Protein AF-A0A9P6AFJ8-F1 (afdb_monomer)

InterPro domains:
  IPR048746 CCL2-like, lectin domain [PF21595] (9-75)

Radius of gyration: 14.58 Å; Cα contacts (8 Å, |Δi|>4): 333; chains: 1; bounding box: 41×32×36 Å

Foldseek 3Di:
DDDDPQFKWFKWQQDAAPVRFIWTWFAPDPPDFIATAGDDLPDQRRIKGFPDPPVQTWIDRPVVPPVVLPDQDWGWGWDQDPPRFKIWTFTDSDRPPPVDSHRDQQWTWFNDNNHHGGTTDTGGHDNDDDDSRRMIGIGHRDPDDD

Secondary structure (DSSP, 8-state):
--PPPTTEEEEEESSPPTTS--EEEE---TTS--EEEE--TT-GGG-EEEEE-SSSEEEEEGGGTTGGGGS----EEEEE-SSTTEEEEE--SSPPPTT--S--TTEEEE-TT--TTPBPEEEE--SSPPPGGGEEEEEE------

Organism: NCBI:txid1448309

pLDDT: mean 74.44, std 15.64, range [31.09, 95.44]

Solvent-accessible surface area (backbone atoms only — not comparable to full-atom values): 8337 Å² total; per-residue (Å²): 135,86,73,75,66,97,45,42,22,31,48,26,45,64,47,55,24,96,84,72,40,56,28,22,46,31,58,72,54,87,100,46,72,37,25,27,31,70,65,51,91,86,43,62,47,33,31,28,30,62,80,37,85,54,84,41,22,33,45,46,54,57,82,52,66,78,70,49,84,77,54,61,60,50,54,26,27,48,45,81,46,97,50,96,58,41,30,41,42,21,46,30,83,49,75,71,58,94,86,54,76,58,72,56,74,41,31,30,38,26,35,68,83,38,40,76,72,29,56,48,41,72,43,82,46,73,82,69,83,78,57,62,44,38,30,30,30,72,44,77,57,77,79,75,89,127

Nearest PDB structures (foldseek):
  4uso-assembly2_C  TM=6.962E-01  e=8.879E-06  Coprinopsis cinerea
  2esu-assembly1_A  TM=3.212E-01  e=1.014E-01  Psophocarpus tetragonolobus
  2bea-assembly2_B  TM=3.219E-01  e=5.080E-01  Psophocarpus tetragonolobus
  3qyd-assembly3_B  TM=3.133E-01  e=1.077E+00  Psophocarpus tetragonolobus
  4ha2-assembly2_B  TM=3.454E-01  e=1.655E+00  Psophocarpus tetragonolobus

Structure (mmCIF, N/CA/C/O backbone):
data_AF-A0A9P6AFJ8-F1
#
_entry.id   AF-A0A9P6AFJ8-F1
#
loop_
_atom_site.group_PDB
_atom_site.id
_atom_site.type_symbol
_atom_site.label_atom_id
_atom_site.label_alt_id
_atom_site.label_comp_id
_atom_site.label_asym_id
_atom_site.label_entity_id
_atom_site.label_seq_id
_atom_site.pdbx_PDB_ins_code
_atom_site.Cartn_x
_atom_site.Cartn_y
_atom_site.Cartn_z
_atom_site.occupancy
_atom_site.B_iso_or_equiv
_atom_site.auth_seq_id
_atom_site.auth_comp_id
_atom_site.auth_asym_id
_atom_site.auth_atom_id
_atom_site.pdbx_PDB_model_num
ATOM 1 N N . MET A 1 1 ? -11.884 18.458 20.967 1.00 32.38 1 MET A N 1
ATOM 2 C CA . MET A 1 1 ? -11.413 18.516 19.571 1.00 32.38 1 MET A CA 1
ATOM 3 C C . MET A 1 1 ? -10.326 17.469 19.430 1.00 32.38 1 MET A C 1
ATOM 5 O O . MET A 1 1 ? -9.232 17.681 19.942 1.00 32.38 1 MET A O 1
ATOM 9 N N . ALA A 1 2 ? -10.654 16.300 18.882 1.00 31.09 2 ALA A N 1
ATOM 10 C CA . ALA A 1 2 ? -9.658 15.273 18.603 1.00 31.09 2 ALA A CA 1
ATOM 11 C C . ALA A 1 2 ? -9.053 15.595 17.234 1.00 31.09 2 ALA A C 1
ATOM 13 O O . ALA A 1 2 ? -9.705 15.441 16.209 1.00 31.09 2 ALA A O 1
ATOM 14 N N . SER A 1 3 ? -7.834 16.133 17.232 1.00 35.50 3 SER A N 1
ATOM 15 C CA . SER A 1 3 ? -7.043 16.280 16.011 1.00 35.50 3 SER A CA 1
ATOM 16 C C . SER A 1 3 ? -6.887 14.901 15.383 1.00 35.50 3 SER A C 1
ATOM 18 O O . SER A 1 3 ? -6.385 13.995 16.049 1.00 35.5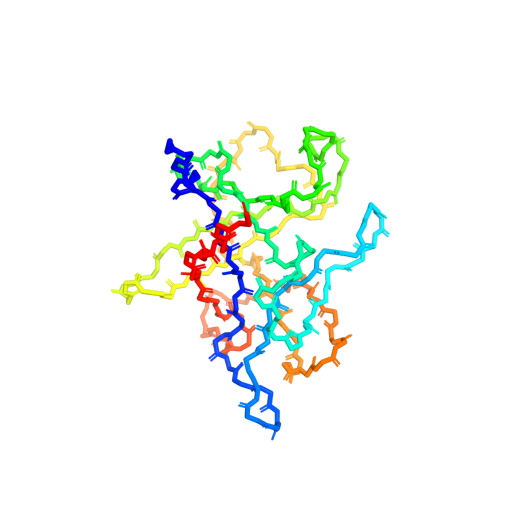0 3 SER A O 1
ATOM 20 N N . VAL A 1 4 ? -7.257 14.750 14.110 1.00 39.59 4 VAL A N 1
ATOM 21 C CA . VAL A 1 4 ? -6.766 13.635 13.292 1.00 39.59 4 VAL A CA 1
ATOM 22 C C . VAL A 1 4 ? -5.239 13.631 13.445 1.00 39.59 4 VAL A C 1
ATOM 24 O O . VAL A 1 4 ? -4.626 14.698 13.304 1.00 39.59 4 VAL A O 1
ATOM 27 N N . PRO A 1 5 ? -4.592 12.512 13.815 1.00 49.22 5 PRO A N 1
ATOM 28 C CA . PRO A 1 5 ? -3.139 12.469 13.831 1.00 49.22 5 PRO A CA 1
ATOM 29 C C . PRO A 1 5 ? -2.663 12.807 12.418 1.00 49.22 5 PRO A C 1
ATOM 31 O O . PRO A 1 5 ? -3.083 12.148 11.469 1.00 49.22 5 PRO A O 1
ATOM 34 N N . HIS A 1 6 ? -1.790 13.805 12.259 1.00 54.91 6 HIS A N 1
ATOM 35 C CA . HIS A 1 6 ? -1.248 14.262 10.964 1.00 54.91 6 HIS A CA 1
ATOM 36 C C . HIS A 1 6 ? -0.474 13.185 10.164 1.00 54.91 6 HIS A C 1
ATOM 38 O O . HIS A 1 6 ? 0.197 13.501 9.186 1.00 54.91 6 HIS 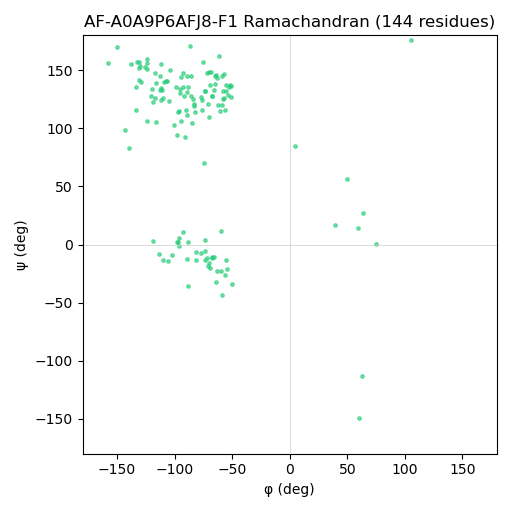A O 1
ATOM 44 N N . ASN A 1 7 ? -0.560 11.920 10.574 1.00 76.00 7 ASN A N 1
ATOM 45 C CA . ASN A 1 7 ? 0.208 10.797 10.071 1.00 76.00 7 ASN A CA 1
ATOM 46 C C . ASN A 1 7 ? -0.670 9.706 9.441 1.00 76.00 7 ASN A C 1
ATOM 48 O O . ASN A 1 7 ? -0.101 8.690 9.062 1.00 76.00 7 ASN A O 1
ATOM 52 N N . ILE A 1 8 ? -2.001 9.878 9.347 1.00 85.31 8 ILE A N 1
ATOM 53 C CA . ILE A 1 8 ? -2.902 8.914 8.685 1.00 85.31 8 ILE A CA 1
ATOM 54 C C . ILE A 1 8 ? -3.156 9.337 7.233 1.00 85.31 8 ILE A C 1
ATOM 56 O O . ILE A 1 8 ? -3.511 10.486 6.955 1.00 85.31 8 ILE A O 1
ATOM 60 N N . PHE A 1 9 ? -2.998 8.410 6.296 1.00 87.00 9 PHE A N 1
ATOM 61 C CA . PHE A 1 9 ? -3.177 8.649 4.864 1.00 87.00 9 PHE A CA 1
ATOM 62 C C . PHE A 1 9 ? -3.657 7.395 4.140 1.00 87.00 9 PHE A C 1
ATOM 64 O O . PHE A 1 9 ? -3.648 6.295 4.684 1.00 87.00 9 PHE A O 1
ATOM 71 N N . VAL A 1 10 ? -4.045 7.585 2.884 1.00 90.44 10 VAL A N 1
ATOM 72 C CA . VAL A 1 10 ? -4.302 6.516 1.918 1.00 90.44 10 VAL A CA 1
ATOM 73 C C . VAL A 1 10 ? -3.160 6.465 0.900 1.00 90.44 10 VAL A C 1
ATOM 75 O O . VAL A 1 10 ? -2.648 7.510 0.481 1.00 90.44 10 VAL A O 1
ATOM 78 N N . ILE A 1 11 ? -2.757 5.257 0.502 1.00 90.56 11 ILE A N 1
ATOM 79 C CA . ILE A 1 11 ? -1.776 5.027 -0.568 1.00 90.56 11 ILE A CA 1
ATOM 80 C C . ILE A 1 11 ? -2.549 4.753 -1.851 1.00 90.56 11 ILE A C 1
ATOM 82 O O . ILE A 1 11 ? -3.239 3.743 -1.947 1.00 90.56 11 ILE A O 1
ATOM 86 N N . ILE A 1 12 ? -2.437 5.640 -2.834 1.00 91.38 12 ILE A N 1
ATOM 87 C CA . ILE A 1 12 ? -3.194 5.568 -4.086 1.00 91.38 12 ILE A CA 1
ATOM 88 C C . ILE A 1 12 ? -2.226 5.282 -5.230 1.00 91.38 12 ILE A C 1
ATOM 90 O O . ILE A 1 12 ? -1.189 5.937 -5.341 1.00 91.38 12 ILE A O 1
ATOM 94 N N . ASN A 1 13 ? -2.554 4.328 -6.098 1.00 90.94 13 ASN A N 1
ATOM 95 C CA . ASN A 1 13 ? -1.784 4.112 -7.315 1.00 90.94 13 ASN A CA 1
ATOM 96 C C . ASN A 1 13 ? -1.899 5.335 -8.235 1.00 90.94 13 ASN A C 1
ATOM 98 O O . ASN A 1 13 ? -2.972 5.924 -8.380 1.00 90.94 13 ASN A O 1
ATOM 102 N N . ARG A 1 14 ? -0.789 5.746 -8.855 1.00 87.31 14 ARG A N 1
ATOM 103 C CA . ARG A 1 14 ? -0.769 6.949 -9.693 1.00 87.31 14 ARG A CA 1
ATOM 104 C C . ARG A 1 14 ? -1.662 6.818 -10.926 1.00 87.31 14 ARG A C 1
ATOM 106 O O . ARG A 1 14 ? -2.190 7.829 -11.395 1.00 87.31 14 ARG A O 1
ATOM 113 N N . VAL A 1 15 ? -1.806 5.611 -11.475 1.00 87.88 15 VAL A N 1
ATOM 114 C CA . VAL A 1 15 ? -2.702 5.378 -12.609 1.00 87.88 15 VAL A CA 1
ATOM 115 C C . VAL A 1 15 ? -4.105 5.028 -12.130 1.00 87.88 15 VAL A C 1
ATOM 117 O O . VAL A 1 15 ? -4.299 4.388 -11.098 1.00 87.88 15 VAL A O 1
ATOM 120 N N . LEU A 1 16 ? -5.097 5.477 -12.895 1.00 85.81 16 LEU A N 1
ATOM 121 C CA . LEU A 1 16 ? -6.488 5.102 -12.672 1.00 85.81 16 LEU A CA 1
ATOM 122 C C . LEU A 1 16 ? -6.734 3.670 -13.147 1.00 85.81 16 LEU A C 1
ATOM 124 O O . LEU A 1 16 ? -6.043 3.171 -14.039 1.00 85.81 16 LEU A O 1
ATOM 128 N N . SER A 1 17 ? -7.775 3.047 -12.597 1.00 88.81 17 SER A N 1
ATOM 129 C CA . SER A 1 17 ? -8.315 1.809 -13.148 1.00 88.81 17 SER A CA 1
ATOM 130 C C . SER A 1 17 ? -8.824 2.024 -14.585 1.00 88.81 17 SER A C 1
ATOM 132 O O . SER A 1 17 ? -9.125 3.159 -14.974 1.00 88.81 17 SER A O 1
ATOM 134 N N . PRO A 1 18 ? -9.025 0.953 -15.378 1.00 87.62 18 PRO A N 1
ATOM 135 C CA . PRO A 1 18 ? -9.680 1.047 -16.687 1.00 87.62 18 PRO A CA 1
ATOM 136 C C . PRO A 1 18 ? -11.070 1.705 -16.653 1.00 87.62 18 PRO A C 1
ATOM 138 O O . PRO A 1 18 ? -11.536 2.204 -17.674 1.00 87.62 18 PRO A O 1
ATOM 141 N N . ASN A 1 19 ? -11.716 1.731 -15.483 1.00 90.12 19 ASN A N 1
ATOM 142 C CA . ASN A 1 19 ? -13.017 2.359 -15.259 1.00 90.12 19 ASN A CA 1
ATOM 143 C C . ASN A 1 19 ? -12.906 3.815 -14.763 1.00 90.12 19 ASN A C 1
ATOM 145 O O . ASN A 1 19 ? -13.907 4.396 -14.354 1.00 90.12 19 ASN A O 1
ATOM 149 N N . ASN A 1 20 ? -11.711 4.418 -14.806 1.00 89.69 20 ASN A N 1
ATOM 150 C CA . ASN A 1 20 ? -11.397 5.753 -14.282 1.00 89.69 20 ASN A CA 1
ATOM 151 C C . ASN A 1 20 ? -11.563 5.907 -12.758 1.00 89.69 20 ASN A C 1
ATOM 153 O O . ASN A 1 20 ? -11.784 7.014 -12.264 1.00 89.69 20 ASN A O 1
ATOM 157 N N . GLU A 1 21 ? -11.420 4.823 -11.998 1.00 92.50 21 GLU A N 1
ATOM 158 C CA . GLU A 1 21 ? -11.474 4.859 -10.533 1.00 92.50 21 GLU A CA 1
ATOM 159 C C . GLU A 1 21 ? -10.070 5.020 -9.946 1.00 92.50 21 GLU A C 1
ATOM 161 O O . GLU A 1 21 ? -9.084 4.519 -10.493 1.00 92.50 21 GLU A O 1
ATOM 166 N N . ARG A 1 22 ? -9.971 5.712 -8.807 1.00 93.69 22 ARG A N 1
ATOM 167 C CA . ARG A 1 22 ? -8.735 5.721 -8.016 1.00 93.69 22 ARG A CA 1
ATOM 168 C C . ARG A 1 22 ? -8.604 4.379 -7.314 1.00 93.69 22 ARG A C 1
ATOM 170 O O . ARG A 1 22 ? -9.560 3.943 -6.680 1.00 93.69 22 ARG A O 1
ATOM 177 N N . LEU A 1 23 ? -7.428 3.768 -7.402 1.00 94.56 23 LEU A N 1
ATOM 178 C CA . LEU A 1 23 ? -7.134 2.512 -6.723 1.00 94.56 23 LEU A CA 1
ATOM 179 C C . LEU A 1 23 ? -6.245 2.773 -5.514 1.00 94.56 23 LEU A C 1
ATOM 181 O O . LEU A 1 23 ? -5.172 3.358 -5.654 1.00 94.56 23 LEU A O 1
ATOM 185 N N . ALA A 1 24 ? -6.702 2.352 -4.344 1.00 94.25 24 ALA A N 1
ATOM 186 C CA . ALA A 1 24 ? -5.984 2.439 -3.088 1.00 94.25 24 ALA A CA 1
ATOM 187 C C . ALA A 1 24 ? -5.425 1.073 -2.687 1.00 94.25 24 ALA A C 1
ATOM 189 O O . ALA A 1 24 ? -5.992 0.032 -3.021 1.00 94.25 24 ALA A O 1
ATOM 190 N N . VAL A 1 25 ? -4.308 1.082 -1.964 1.00 91.25 25 VAL A N 1
ATOM 191 C CA . VAL A 1 25 ? -3.756 -0.132 -1.363 1.00 91.25 25 VAL A CA 1
ATOM 192 C C . VAL A 1 25 ? -4.576 -0.489 -0.130 1.00 91.25 25 VAL A C 1
ATOM 194 O O . VAL A 1 25 ? -4.706 0.315 0.796 1.00 91.25 25 VAL A O 1
ATOM 197 N N . GLU A 1 26 ? -5.086 -1.715 -0.112 1.00 91.62 26 GLU A N 1
ATOM 198 C CA . GLU A 1 26 ? -5.882 -2.268 0.972 1.00 91.62 26 GLU A CA 1
ATOM 199 C C . GLU A 1 26 ? -5.128 -3.379 1.710 1.00 91.62 26 GLU A C 1
ATOM 201 O O . GLU A 1 26 ? -4.575 -4.307 1.112 1.00 91.62 26 GLU A O 1
ATOM 206 N N . TYR A 1 27 ? -5.144 -3.293 3.037 1.00 89.56 27 TYR A N 1
ATOM 207 C CA . TYR A 1 27 ? -4.647 -4.319 3.936 1.00 89.56 27 TYR A CA 1
ATOM 208 C C . TYR A 1 27 ? -5.703 -5.405 4.164 1.00 89.56 27 TYR A C 1
ATOM 210 O O . TYR A 1 27 ? -6.786 -5.139 4.673 1.00 89.56 27 TYR A O 1
ATOM 218 N N . LYS A 1 28 ? -5.389 -6.659 3.824 1.00 87.50 28 LYS A N 1
ATOM 219 C CA . LYS A 1 28 ? -6.343 -7.782 3.921 1.00 87.50 28 LYS A CA 1
ATOM 220 C C . LYS A 1 28 ? -6.226 -8.602 5.218 1.00 87.50 28 LYS A C 1
ATOM 222 O O . LYS A 1 28 ? -6.926 -9.611 5.373 1.00 87.50 28 LYS A O 1
ATOM 227 N N . GLY A 1 29 ? -5.380 -8.166 6.151 1.00 80.19 29 GLY A N 1
ATOM 228 C CA . GLY A 1 29 ? -5.061 -8.869 7.395 1.00 80.19 29 GLY A CA 1
ATOM 229 C C . GLY A 1 29 ? -3.682 -9.533 7.370 1.00 80.19 29 GLY A C 1
ATOM 230 O O . GLY A 1 29 ? -2.988 -9.512 6.354 1.00 80.19 29 GLY A O 1
ATOM 231 N N . LEU A 1 30 ? -3.296 -10.112 8.510 1.00 76.69 30 LEU A N 1
ATOM 232 C CA . LEU A 1 30 ? -2.023 -10.821 8.662 1.00 76.69 30 LEU A CA 1
ATOM 233 C C . LEU A 1 30 ? -1.931 -11.979 7.652 1.00 76.69 30 LEU A C 1
ATOM 235 O O . LEU A 1 30 ? -2.944 -12.600 7.324 1.00 76.69 30 LEU A O 1
ATOM 239 N N . ASP A 1 31 ? -0.720 -12.241 7.157 1.00 74.75 31 ASP A N 1
ATOM 240 C CA . ASP A 1 31 ? -0.392 -13.314 6.200 1.00 74.75 31 ASP A CA 1
ATOM 241 C C . ASP A 1 31 ? -1.122 -13.262 4.847 1.00 74.75 31 ASP A C 1
ATOM 243 O O . ASP A 1 31 ? -1.111 -14.234 4.088 1.00 74.75 31 ASP A O 1
ATOM 247 N N . LYS A 1 32 ? -1.752 -12.131 4.513 1.00 82.19 32 LYS A N 1
ATOM 248 C CA . LYS A 1 32 ? -2.359 -11.908 3.199 1.00 82.19 32 LYS A CA 1
ATOM 249 C C . LYS A 1 32 ? -1.619 -10.831 2.428 1.00 82.19 32 LYS A C 1
ATOM 251 O O . LYS A 1 32 ? -1.168 -9.836 2.993 1.00 82.19 32 LYS A O 1
ATOM 256 N N . ASN A 1 33 ? -1.560 -11.019 1.114 1.00 82.94 33 ASN A N 1
ATOM 257 C CA . ASN A 1 33 ? -1.016 -10.018 0.211 1.00 82.94 33 ASN A CA 1
ATOM 258 C C . ASN A 1 33 ? -1.882 -8.755 0.234 1.00 82.94 33 ASN A C 1
ATOM 260 O O . ASN A 1 33 ? -3.107 -8.810 0.384 1.00 82.94 33 ASN A O 1
ATOM 264 N N . LEU A 1 34 ? -1.219 -7.615 0.073 1.00 86.75 34 LEU A N 1
ATOM 265 C CA . LEU A 1 34 ? -1.881 -6.340 -0.158 1.00 86.75 34 LEU A CA 1
ATOM 266 C C . LEU A 1 34 ? -2.534 -6.354 -1.536 1.00 86.75 34 LEU A C 1
ATOM 268 O O . LEU A 1 34 ? -2.017 -6.970 -2.470 1.00 86.75 34 LEU A O 1
ATOM 272 N N . THR A 1 35 ? -3.649 -5.649 -1.681 1.00 90.88 35 THR A N 1
ATOM 273 C CA . THR A 1 35 ? -4.360 -5.566 -2.961 1.00 90.88 35 THR A CA 1
ATOM 274 C C . THR A 1 35 ? -4.691 -4.130 -3.319 1.00 90.88 35 THR A C 1
ATOM 276 O O . THR A 1 35 ? -4.811 -3.274 -2.446 1.00 90.88 35 THR A O 1
ATOM 279 N N . LEU A 1 36 ? -4.894 -3.875 -4.605 1.00 92.75 36 LEU A N 1
ATOM 280 C CA . LEU A 1 36 ? -5.507 -2.656 -5.104 1.00 92.75 36 LEU A CA 1
ATOM 281 C C . LEU A 1 36 ? -7.020 -2.785 -5.105 1.00 92.75 36 LEU A C 1
ATOM 283 O O . LEU A 1 36 ? -7.563 -3.707 -5.701 1.00 92.75 36 LEU A O 1
ATOM 287 N N . GLU A 1 37 ? -7.697 -1.826 -4.498 1.00 95.06 37 GLU A N 1
ATOM 288 C CA . GLU A 1 37 ? -9.156 -1.755 -4.457 1.00 95.06 37 GLU A CA 1
ATOM 289 C C . GLU A 1 37 ? -9.610 -0.337 -4.804 1.00 95.06 37 GLU A C 1
ATOM 291 O O . GLU A 1 37 ? -8.820 0.602 -4.673 1.00 95.06 37 GLU A O 1
ATOM 296 N N . PRO A 1 38 ? -10.851 -0.130 -5.272 1.00 95.44 38 PRO A N 1
ATOM 297 C CA . PRO A 1 38 ? -11.396 1.212 -5.416 1.00 95.44 38 PRO A CA 1
ATOM 298 C C . PRO A 1 38 ? -11.256 1.992 -4.105 1.00 95.44 38 PRO A C 1
ATOM 300 O O . PRO A 1 38 ? -11.506 1.456 -3.024 1.00 95.44 38 PRO A O 1
ATOM 303 N N . LEU A 1 39 ? -10.830 3.251 -4.209 1.00 94.12 39 LEU A N 1
ATOM 304 C CA . LEU A 1 39 ? -10.685 4.128 -3.054 1.00 94.12 39 LEU A CA 1
ATOM 305 C C . LEU A 1 39 ? -12.037 4.282 -2.346 1.00 94.12 39 LEU A C 1
ATOM 307 O O . LEU A 1 39 ? -12.983 4.820 -2.922 1.00 94.12 39 LEU A O 1
ATOM 311 N N . ASP A 1 40 ? -12.074 3.876 -1.084 1.00 92.31 40 ASP A N 1
ATOM 312 C CA . ASP A 1 40 ? -13.195 4.041 -0.171 1.00 92.31 40 ASP A CA 1
ATOM 313 C C . ASP A 1 40 ? -12.700 4.786 1.074 1.00 92.31 40 ASP A C 1
ATOM 315 O O . ASP A 1 40 ? -11.974 4.241 1.905 1.00 92.31 40 ASP A O 1
ATOM 319 N N . GLU A 1 41 ? -13.078 6.062 1.195 1.00 82.31 41 GLU A N 1
ATOM 320 C CA . GLU A 1 41 ? -12.632 6.934 2.291 1.00 82.31 41 GLU A CA 1
ATOM 321 C C . GLU A 1 41 ? -13.192 6.511 3.665 1.00 82.31 41 GLU A C 1
ATOM 323 O O . GLU A 1 41 ? -12.713 7.005 4.683 1.00 82.31 41 GLU A O 1
ATOM 328 N N . GLY A 1 42 ? -14.168 5.593 3.708 1.00 85.12 42 GLY A N 1
ATOM 329 C CA . GLY A 1 42 ? -14.692 4.998 4.940 1.00 85.12 42 GLY A CA 1
ATOM 330 C C . GLY A 1 42 ? -14.076 3.644 5.309 1.00 85.12 42 GLY A C 1
ATOM 331 O O . GLY A 1 42 ? -14.465 3.067 6.324 1.00 85.12 42 GLY A O 1
ATOM 332 N N . ASN A 1 43 ? -13.154 3.108 4.502 1.00 89.50 43 ASN A N 1
ATOM 333 C CA . ASN A 1 43 ? -12.576 1.786 4.725 1.00 89.50 43 ASN A CA 1
ATOM 334 C C . ASN A 1 43 ? -11.260 1.871 5.510 1.00 89.50 43 ASN A C 1
ATOM 336 O O . ASN A 1 43 ? -10.205 2.195 4.961 1.00 89.50 43 ASN A O 1
ATOM 340 N N . ASP A 1 44 ? -11.302 1.475 6.782 1.00 90.06 44 ASP A N 1
ATOM 341 C CA . ASP A 1 44 ? -10.128 1.462 7.662 1.00 90.06 44 ASP A CA 1
ATOM 342 C C . ASP A 1 44 ? -8.986 0.560 7.155 1.00 90.06 44 ASP A C 1
ATOM 344 O O . ASP A 1 44 ? -7.820 0.791 7.484 1.00 90.06 44 ASP A O 1
ATOM 348 N N . ASN A 1 45 ? -9.278 -0.438 6.310 1.00 90.50 45 ASN A N 1
ATOM 349 C CA . ASN A 1 45 ? -8.251 -1.283 5.691 1.00 90.50 45 ASN A CA 1
ATOM 350 C C . ASN A 1 45 ? -7.405 -0.534 4.648 1.00 90.50 45 ASN A C 1
ATOM 352 O O . ASN A 1 45 ? -6.345 -1.024 4.260 1.00 90.50 45 ASN A O 1
ATOM 356 N N . GLN A 1 46 ? -7.855 0.631 4.180 1.00 92.12 46 GLN A N 1
ATOM 357 C CA . GLN A 1 46 ? -7.121 1.482 3.240 1.00 92.12 46 GLN A CA 1
ATOM 358 C C . GLN A 1 46 ? -6.344 2.602 3.946 1.00 92.12 46 GLN A C 1
ATOM 360 O O . GLN A 1 46 ? -5.704 3.418 3.281 1.00 92.12 46 GLN A O 1
ATOM 365 N N . LEU A 1 47 ? -6.379 2.647 5.283 1.00 90.31 47 LEU A N 1
ATOM 366 C CA . LEU A 1 47 ? -5.685 3.647 6.086 1.00 90.31 47 LEU A CA 1
ATOM 367 C C . LEU A 1 47 ? -4.297 3.164 6.507 1.00 90.31 47 LEU A C 1
ATOM 369 O O . LEU A 1 47 ? -4.111 2.043 6.984 1.00 90.31 47 LEU A O 1
ATOM 373 N N . TRP A 1 48 ? -3.321 4.057 6.383 1.00 86.38 48 TRP A N 1
ATOM 374 C CA . TRP A 1 48 ? -1.905 3.810 6.629 1.00 86.38 48 TRP A CA 1
ATOM 375 C C . TRP A 1 48 ? -1.319 4.896 7.520 1.00 86.38 48 TRP A C 1
ATOM 377 O O . TRP A 1 48 ? -1.794 6.032 7.517 1.00 86.38 48 TRP A O 1
ATOM 387 N N . VAL A 1 49 ? -0.279 4.550 8.278 1.00 83.69 49 VAL A N 1
ATOM 388 C CA . VAL A 1 49 ? 0.416 5.460 9.190 1.00 83.69 49 VAL A CA 1
ATOM 389 C C . VAL A 1 49 ? 1.922 5.463 8.985 1.00 83.69 49 VAL A C 1
ATOM 391 O O . VAL A 1 49 ? 2.542 4.416 8.802 1.00 83.69 49 VAL A O 1
ATOM 394 N N . ILE A 1 50 ? 2.528 6.651 9.065 1.00 76.94 50 ILE A N 1
ATOM 395 C CA . ILE A 1 50 ? 3.986 6.811 9.114 1.00 76.94 50 ILE A CA 1
ATOM 396 C C . ILE A 1 50 ? 4.435 6.590 10.563 1.00 76.94 50 ILE A C 1
ATOM 398 O O . ILE A 1 50 ? 4.091 7.381 11.444 1.00 76.94 50 ILE A O 1
ATOM 402 N N . LYS A 1 51 ? 5.205 5.522 10.814 1.00 71.06 51 LYS A N 1
ATOM 403 C CA . LYS A 1 51 ? 5.742 5.187 12.150 1.00 71.06 51 LYS A CA 1
ATOM 404 C C . LYS A 1 51 ? 7.094 5.837 12.439 1.00 71.06 51 LYS A C 1
ATOM 406 O O . LYS A 1 51 ? 7.351 6.229 13.572 1.00 71.06 51 LYS A O 1
ATOM 411 N N . SER A 1 52 ? 7.950 5.972 11.430 1.00 65.50 52 SER A N 1
ATOM 412 C CA . SER A 1 52 ? 9.253 6.630 11.551 1.00 65.50 52 SER A CA 1
ATOM 413 C C . SER A 1 52 ? 9.428 7.581 10.373 1.00 65.50 52 SER A C 1
ATOM 415 O O . SER A 1 52 ? 9.465 7.102 9.242 1.00 65.50 52 SER A O 1
ATOM 417 N N . PRO A 1 53 ? 9.515 8.904 10.596 1.00 58.53 53 PRO A N 1
ATOM 418 C CA . PRO A 1 53 ? 9.702 9.876 9.523 1.00 58.53 53 PRO A CA 1
ATOM 419 C C . PRO A 1 53 ? 11.165 10.004 9.072 1.00 58.53 53 PRO A C 1
ATOM 421 O O . PRO A 1 53 ? 11.430 10.711 8.105 1.00 58.53 53 PRO A O 1
ATOM 424 N N . ASN A 1 54 ? 12.116 9.356 9.756 1.00 59.28 54 ASN A N 1
ATOM 425 C CA . ASN A 1 54 ? 13.525 9.381 9.357 1.00 59.28 54 ASN A CA 1
ATOM 426 C C . ASN A 1 54 ? 13.6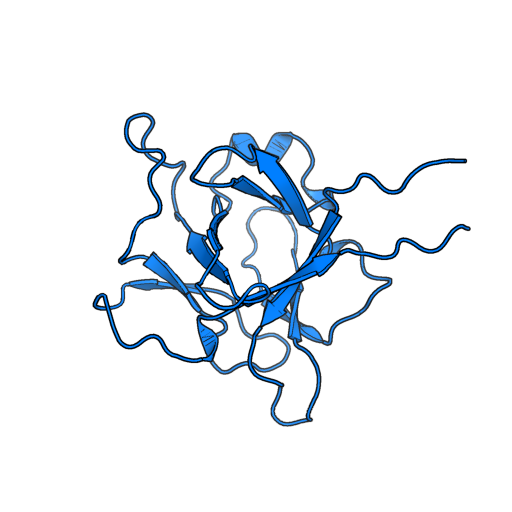92 8.693 8.008 1.00 59.28 54 ASN A C 1
ATOM 428 O O . ASN A 1 54 ? 12.996 7.720 7.748 1.00 59.28 54 ASN A O 1
ATOM 432 N N . GLU A 1 55 ? 14.607 9.169 7.167 1.00 57.25 55 GLU A N 1
ATOM 433 C CA . GLU A 1 55 ? 14.884 8.496 5.904 1.00 57.25 55 GLU A CA 1
ATOM 434 C C . GLU A 1 55 ? 15.618 7.179 6.174 1.00 57.25 55 GLU A C 1
ATOM 436 O O . GLU A 1 55 ? 16.705 7.198 6.761 1.00 57.25 55 GLU A O 1
ATOM 441 N N . PRO A 1 56 ? 15.056 6.038 5.748 1.00 60.09 56 PRO A N 1
ATOM 442 C CA . PRO A 1 56 ? 13.840 5.860 4.961 1.00 60.09 56 PRO A CA 1
ATOM 443 C C . PRO A 1 56 ? 12.566 5.750 5.818 1.00 60.09 56 PRO A C 1
ATOM 445 O O . PRO A 1 56 ? 12.517 5.028 6.817 1.00 60.09 56 PRO A O 1
ATOM 448 N N . THR A 1 57 ? 11.516 6.461 5.395 1.00 69.56 57 THR A N 1
ATOM 449 C CA . THR A 1 57 ? 10.259 6.565 6.143 1.00 69.56 57 THR A CA 1
ATOM 450 C C . THR A 1 57 ? 9.537 5.225 6.190 1.00 69.56 57 THR A C 1
ATOM 452 O O . THR A 1 57 ? 9.281 4.655 5.135 1.00 69.56 57 THR A O 1
ATOM 455 N N . THR A 1 58 ? 9.161 4.750 7.382 1.00 73.56 58 THR A N 1
ATOM 456 C CA . THR A 1 58 ? 8.407 3.495 7.555 1.00 73.56 58 THR A CA 1
ATOM 457 C C . THR A 1 58 ? 6.905 3.744 7.571 1.00 73.56 58 THR A C 1
ATOM 459 O O . THR A 1 58 ? 6.422 4.536 8.388 1.00 73.56 58 THR A O 1
ATOM 462 N N . ILE A 1 59 ? 6.172 3.014 6.731 1.00 78.25 59 ILE A N 1
ATOM 463 C CA . ILE A 1 59 ? 4.708 3.046 6.647 1.00 78.25 59 ILE A CA 1
ATOM 464 C C . ILE A 1 59 ? 4.125 1.678 7.027 1.00 78.25 59 ILE A C 1
ATOM 466 O O . ILE A 1 59 ? 4.661 0.651 6.619 1.00 78.25 59 ILE A O 1
ATOM 470 N N . VAL A 1 60 ? 3.023 1.668 7.783 1.00 80.31 60 VAL A N 1
ATOM 471 C CA . VAL A 1 60 ? 2.275 0.452 8.163 1.00 80.31 60 VAL A CA 1
ATOM 472 C C . VAL A 1 60 ? 0.757 0.682 8.064 1.00 80.31 60 VAL A C 1
ATOM 474 O O . VAL A 1 60 ? 0.330 1.833 8.170 1.00 80.31 60 VAL A O 1
ATOM 477 N N . PRO A 1 61 ? -0.085 -0.352 7.877 1.00 84.81 61 PRO A N 1
ATOM 478 C CA . PRO A 1 61 ? -1.537 -0.216 7.936 1.00 84.81 61 PRO A CA 1
ATOM 479 C C . PRO A 1 61 ? -1.997 0.213 9.330 1.00 84.81 61 PRO A C 1
ATOM 481 O O . PRO A 1 61 ? -1.473 -0.261 10.341 1.00 84.81 61 PRO A O 1
ATOM 484 N N . LEU A 1 62 ? -3.031 1.050 9.392 1.00 84.94 62 LEU A N 1
ATOM 485 C CA . LEU A 1 62 ? -3.613 1.531 10.646 1.00 84.94 62 LEU A CA 1
ATOM 486 C C . LEU A 1 62 ? -4.110 0.370 11.523 1.00 84.94 62 LEU A C 1
ATOM 488 O O . LEU A 1 62 ? -3.8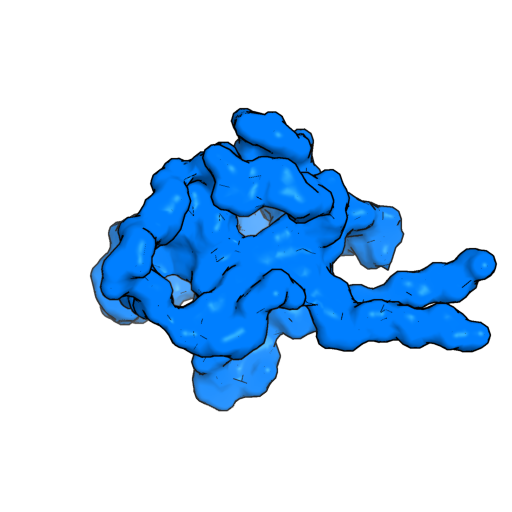49 0.340 12.724 1.00 84.94 62 LEU A O 1
ATOM 492 N N . LEU A 1 63 ? -4.781 -0.608 10.908 1.00 84.12 63 LEU A N 1
ATOM 493 C CA . LEU A 1 63 ? -5.390 -1.748 11.601 1.00 84.12 63 LEU A CA 1
ATOM 494 C C . LEU A 1 63 ? -4.397 -2.833 12.036 1.00 84.12 63 LEU A C 1
ATOM 496 O O . LEU A 1 63 ? -4.782 -3.762 12.741 1.00 84.12 63 LEU A O 1
ATOM 500 N N . ALA A 1 64 ? -3.130 -2.745 11.634 1.00 73.75 64 ALA A N 1
ATOM 501 C CA . ALA A 1 64 ? -2.137 -3.748 11.997 1.00 73.75 64 ALA A CA 1
ATOM 502 C C . ALA A 1 64 ? -1.536 -3.559 13.403 1.00 73.75 64 ALA A C 1
ATOM 504 O O . ALA A 1 64 ? -0.869 -4.460 13.913 1.00 73.75 64 ALA A O 1
ATOM 505 N N . GLY A 1 65 ? -1.754 -2.401 14.036 1.00 65.62 65 GLY A N 1
ATOM 506 C CA . GLY A 1 65 ? -1.252 -2.113 15.381 1.00 65.62 65 GLY A CA 1
ATOM 507 C C . GLY A 1 65 ? 0.280 -2.171 15.506 1.00 65.62 65 GLY A C 1
ATOM 508 O O . GLY A 1 65 ? 1.029 -1.842 14.579 1.00 65.62 65 GLY A O 1
ATOM 509 N N . ASP A 1 66 ? 0.769 -2.551 16.689 1.00 58.91 66 ASP A N 1
ATOM 510 C CA . ASP A 1 66 ? 2.206 -2.708 16.979 1.00 58.91 66 ASP A CA 1
ATOM 511 C C . ASP A 1 66 ? 2.755 -4.111 16.686 1.00 58.91 66 ASP A C 1
ATOM 513 O O . ASP A 1 66 ? 3.969 -4.288 16.596 1.00 58.91 66 ASP A O 1
ATOM 517 N N . GLU A 1 67 ? 1.881 -5.090 16.450 1.00 52.81 67 GLU A N 1
ATOM 518 C CA . GLU A 1 67 ? 2.253 -6.492 16.209 1.00 52.81 67 GLU A CA 1
ATOM 519 C C . GLU A 1 67 ? 2.969 -6.698 14.863 1.00 52.81 67 GLU A C 1
ATOM 521 O O . GLU A 1 67 ? 3.734 -7.649 14.691 1.00 52.81 67 GLU A O 1
ATOM 526 N N . GLN A 1 68 ? 2.810 -5.757 13.930 1.00 53.97 68 GLN A N 1
ATOM 527 C CA . GLN A 1 68 ? 3.404 -5.822 12.597 1.00 53.97 68 GLN A CA 1
ATOM 528 C C . GLN A 1 68 ? 4.929 -5.631 12.553 1.00 53.97 68 GLN A C 1
ATOM 530 O O . GLN A 1 68 ? 5.567 -6.050 11.592 1.00 53.97 68 GLN A O 1
ATOM 535 N N . ALA A 1 69 ? 5.545 -5.058 13.594 1.00 49.44 69 ALA A N 1
ATOM 536 C CA . ALA A 1 69 ? 7.001 -4.884 13.632 1.00 49.44 69 ALA A CA 1
ATOM 537 C C . ALA A 1 69 ? 7.774 -6.218 13.735 1.00 49.44 69 ALA A C 1
ATOM 539 O O . ALA A 1 69 ? 8.993 -6.227 13.574 1.00 49.44 69 ALA A O 1
ATOM 540 N N . ALA A 1 70 ? 7.088 -7.336 14.001 1.00 41.09 70 ALA A N 1
ATOM 541 C CA . ALA A 1 70 ? 7.718 -8.617 14.310 1.00 41.09 70 ALA A CA 1
ATOM 542 C C . ALA A 1 70 ? 7.575 -9.699 13.224 1.00 41.09 70 ALA A C 1
ATOM 544 O O . ALA A 1 70 ? 8.259 -10.716 13.320 1.00 41.09 70 ALA A O 1
ATOM 545 N N . GLN A 1 71 ? 6.705 -9.537 12.219 1.00 46.22 71 GLN A N 1
ATOM 546 C CA . GLN A 1 71 ? 6.372 -10.637 11.301 1.00 46.22 71 GLN A CA 1
ATOM 547 C C . GLN A 1 71 ? 6.173 -10.142 9.866 1.00 46.22 71 GLN A C 1
ATOM 549 O O . GLN A 1 71 ? 5.106 -9.634 9.558 1.00 46.22 71 GLN A O 1
ATOM 554 N N . ASN A 1 72 ? 7.210 -10.284 9.026 1.00 47.84 72 ASN A N 1
ATOM 555 C CA . ASN A 1 72 ? 7.224 -10.420 7.550 1.00 47.84 72 ASN A CA 1
ATOM 556 C C . ASN A 1 72 ? 6.259 -9.590 6.677 1.00 47.84 72 ASN A C 1
ATOM 558 O O . ASN A 1 72 ? 6.065 -9.886 5.499 1.00 47.84 72 ASN A O 1
ATOM 562 N N . LEU A 1 73 ? 5.666 -8.532 7.206 1.00 50.78 73 LEU A N 1
ATOM 563 C CA . LEU A 1 73 ? 4.709 -7.708 6.492 1.00 50.78 73 LEU A CA 1
ATOM 564 C C . LEU A 1 73 ? 5.467 -6.509 5.959 1.00 50.78 73 LEU A C 1
ATOM 566 O O . LEU A 1 73 ? 5.726 -5.552 6.678 1.00 50.78 73 LEU A O 1
ATOM 570 N N . GLN A 1 74 ? 5.890 -6.664 4.705 1.00 57.69 74 GLN A N 1
ATOM 571 C CA . GLN A 1 74 ? 6.445 -5.662 3.802 1.00 57.69 74 GLN A CA 1
ATOM 572 C C . GLN A 1 74 ? 6.639 -4.286 4.430 1.00 57.69 74 GLN A C 1
ATOM 574 O O . GLN A 1 74 ? 5.793 -3.405 4.303 1.00 57.69 74 GLN A O 1
ATOM 579 N N . PHE A 1 75 ? 7.776 -4.103 5.106 1.00 59.91 75 PHE A N 1
ATOM 580 C CA . PHE A 1 75 ? 8.166 -2.791 5.602 1.00 59.91 75 PHE A CA 1
ATOM 581 C C . PHE A 1 75 ? 8.299 -1.864 4.406 1.00 59.91 75 PHE A C 1
ATOM 583 O O . PHE A 1 75 ? 9.151 -2.085 3.542 1.00 59.91 75 PHE A O 1
ATOM 590 N N .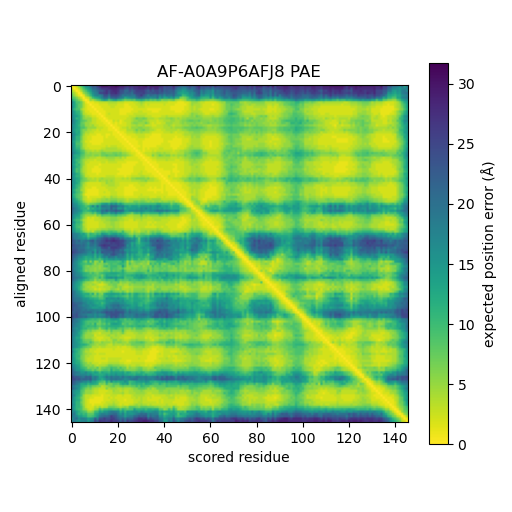 VAL A 1 76 ? 7.436 -0.855 4.356 1.00 67.31 76 VAL A N 1
ATOM 591 C CA . VAL A 1 76 ? 7.426 0.088 3.250 1.00 67.31 76 VAL A CA 1
ATOM 592 C C . VAL A 1 76 ? 8.343 1.235 3.588 1.00 67.31 76 VAL A C 1
ATOM 594 O O . VAL A 1 76 ? 8.084 1.987 4.529 1.00 67.31 76 VAL A O 1
ATOM 597 N N . LEU A 1 77 ? 9.404 1.358 2.807 1.00 69.06 77 LEU A N 1
ATOM 598 C CA . LEU A 1 77 ? 10.222 2.550 2.756 1.00 69.06 77 LEU A CA 1
ATOM 599 C C . LEU A 1 77 ? 9.649 3.472 1.693 1.00 69.06 77 LEU A C 1
ATOM 601 O O . LEU A 1 77 ? 9.387 3.032 0.578 1.00 69.06 77 LEU A O 1
ATOM 605 N N . ALA A 1 78 ? 9.462 4.743 2.022 1.00 69.81 78 ALA A N 1
ATOM 606 C CA . ALA A 1 78 ? 8.949 5.724 1.077 1.00 69.81 78 ALA A CA 1
ATOM 607 C C . ALA A 1 78 ? 10.029 6.752 0.721 1.00 69.81 78 ALA A C 1
ATOM 609 O O . ALA A 1 78 ? 10.710 7.275 1.605 1.00 69.81 78 ALA A O 1
ATOM 610 N N . LYS A 1 79 ? 10.165 7.059 -0.573 1.00 71.56 79 LYS A N 1
ATOM 611 C CA . LYS A 1 79 ? 11.007 8.146 -1.082 1.00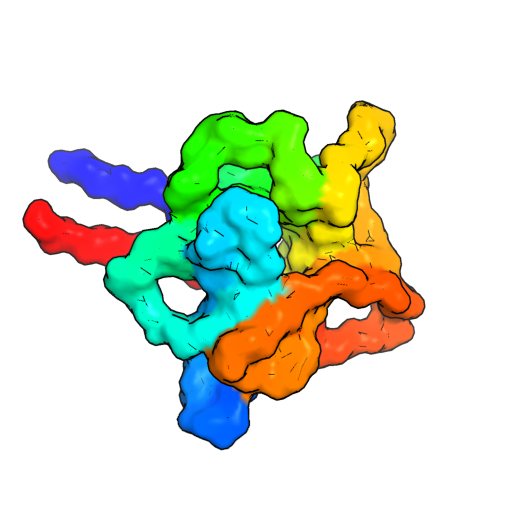 71.56 79 LYS A CA 1
ATOM 612 C C . LYS A 1 79 ? 10.136 9.152 -1.821 1.00 71.56 79 LYS A C 1
ATOM 614 O O . LYS A 1 79 ? 9.448 8.809 -2.782 1.00 71.56 79 LYS A O 1
ATOM 619 N N . LYS A 1 80 ? 10.184 10.406 -1.377 1.00 72.62 80 LYS A N 1
ATOM 620 C CA . LYS A 1 80 ? 9.493 11.509 -2.042 1.00 72.62 80 LYS A CA 1
ATOM 621 C C . LYS A 1 80 ? 10.222 11.874 -3.337 1.00 72.62 80 LYS A C 1
ATOM 623 O O . LYS A 1 80 ? 11.443 12.033 -3.329 1.00 72.62 80 LYS A O 1
ATOM 628 N N . LEU A 1 81 ? 9.486 12.007 -4.437 1.00 73.75 81 LEU A N 1
ATOM 629 C CA . LEU A 1 81 ? 10.041 12.432 -5.723 1.00 73.75 81 LEU A CA 1
ATOM 630 C C . LEU A 1 81 ? 10.065 13.964 -5.851 1.00 73.75 81 LEU A C 1
ATOM 632 O O . LEU A 1 81 ? 9.491 14.686 -5.035 1.00 73.75 81 LEU A O 1
ATOM 636 N N . GLU A 1 82 ? 10.715 14.475 -6.904 1.00 73.94 82 GLU A N 1
ATOM 637 C CA . GLU A 1 82 ? 10.789 15.919 -7.199 1.00 73.94 82 GLU A CA 1
ATOM 638 C C . GLU A 1 82 ? 9.403 16.572 -7.331 1.00 73.94 82 GLU A C 1
ATOM 640 O O . GLU A 1 82 ? 9.232 17.764 -7.068 1.00 73.94 82 GLU A O 1
ATOM 645 N N . LYS A 1 83 ? 8.388 15.783 -7.701 1.00 71.69 83 LYS A N 1
ATOM 646 C CA . LYS A 1 83 ? 6.990 16.204 -7.668 1.00 71.69 83 LYS A CA 1
ATOM 647 C C . LYS A 1 83 ? 6.417 16.009 -6.263 1.00 71.69 83 LYS A C 1
ATOM 649 O O . LYS A 1 83 ? 6.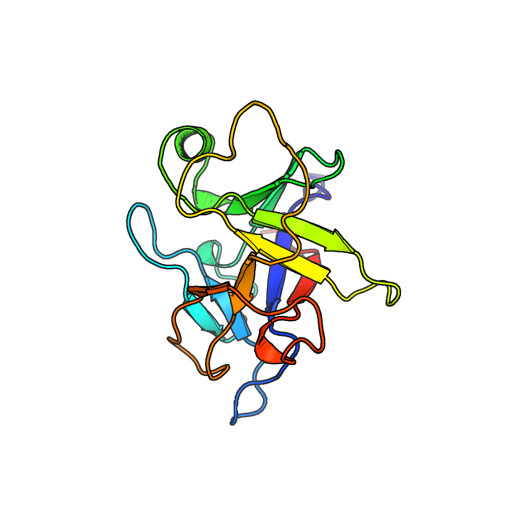422 14.889 -5.760 1.00 71.69 83 LYS A O 1
ATOM 654 N N . PRO A 1 84 ? 5.843 17.058 -5.649 1.00 62.56 84 PRO A N 1
ATOM 655 C CA . PRO A 1 84 ? 5.567 17.092 -4.213 1.00 62.56 84 PRO A CA 1
ATOM 656 C C . PRO A 1 84 ? 4.518 16.085 -3.711 1.00 62.56 84 PRO A C 1
ATOM 658 O O . PRO A 1 84 ? 4.406 15.920 -2.496 1.00 62.56 84 PRO A O 1
ATOM 661 N N . GLU A 1 85 ? 3.789 15.421 -4.609 1.00 69.94 85 GLU A N 1
ATOM 662 C CA . GLU A 1 85 ? 2.718 14.462 -4.300 1.00 69.94 85 GLU A CA 1
ATOM 663 C C . GLU A 1 85 ? 3.050 13.021 -4.722 1.00 69.94 85 GLU A C 1
ATOM 665 O O . GLU A 1 85 ? 2.306 12.104 -4.379 1.00 69.94 85 GLU A O 1
ATOM 670 N N . GLU A 1 86 ? 4.150 12.805 -5.452 1.00 75.50 86 GLU A N 1
ATOM 671 C CA . GLU A 1 86 ? 4.529 11.487 -5.969 1.00 75.50 86 GLU A CA 1
ATOM 672 C C . GLU A 1 86 ? 5.581 10.831 -5.067 1.00 75.50 86 GLU A C 1
ATOM 674 O O . GLU A 1 86 ? 6.563 11.454 -4.650 1.00 75.50 86 GLU A O 1
ATOM 679 N N . TRP A 1 87 ? 5.366 9.551 -4.790 1.00 78.50 87 TRP A N 1
ATOM 680 C CA . TRP A 1 87 ? 6.209 8.734 -3.934 1.00 78.50 87 TRP A CA 1
ATOM 681 C C . TRP A 1 87 ? 6.543 7.418 -4.622 1.00 78.50 87 TRP A C 1
ATOM 683 O O . TRP A 1 87 ? 5.697 6.794 -5.269 1.00 78.50 87 TRP A O 1
ATOM 693 N N . GLU A 1 88 ? 7.779 6.978 -4.428 1.00 78.69 88 GLU A N 1
ATOM 694 C CA . GLU A 1 88 ? 8.166 5.592 -4.653 1.00 78.69 88 GLU A CA 1
ATOM 695 C C . GLU A 1 88 ? 8.086 4.850 -3.327 1.00 78.69 88 GLU A C 1
ATOM 697 O O . GLU A 1 88 ? 8.558 5.339 -2.295 1.00 78.69 88 GLU A O 1
ATOM 702 N N . LEU A 1 89 ? 7.474 3.671 -3.369 1.00 80.75 89 LEU A N 1
ATOM 703 C CA . LEU A 1 89 ? 7.357 2.780 -2.229 1.00 80.75 89 LEU A CA 1
ATOM 704 C C . LEU A 1 89 ? 8.211 1.551 -2.507 1.00 80.75 89 LEU A C 1
ATOM 706 O O . LEU A 1 89 ? 8.051 0.899 -3.536 1.00 80.75 89 LEU A O 1
ATOM 710 N N . ALA A 1 90 ? 9.124 1.258 -1.595 1.00 74.50 90 ALA A N 1
ATOM 711 C CA . ALA A 1 90 ? 9.955 0.072 -1.610 1.00 74.50 90 ALA A CA 1
ATOM 712 C C . ALA A 1 90 ? 9.515 -0.869 -0.496 1.00 74.50 90 ALA A C 1
ATOM 714 O O . ALA A 1 90 ? 9.220 -0.415 0.604 1.00 74.50 90 ALA A O 1
ATOM 715 N N . GLY A 1 91 ? 9.492 -2.170 -0.772 1.00 71.38 91 GLY A N 1
ATOM 716 C CA . GLY A 1 91 ? 9.103 -3.186 0.201 1.00 71.38 91 GLY A CA 1
ATOM 717 C C . GLY A 1 91 ? 10.183 -4.245 0.396 1.00 71.38 91 GLY A C 1
ATOM 718 O O . GLY A 1 91 ? 10.989 -4.507 -0.500 1.00 71.38 91 GLY A O 1
ATOM 719 N N . TYR A 1 92 ? 10.160 -4.901 1.555 1.00 63.84 92 TYR A N 1
ATOM 720 C CA . TYR A 1 92 ? 10.984 -6.076 1.844 1.00 63.84 92 TYR A CA 1
ATOM 721 C C . TYR A 1 92 ? 10.107 -7.284 2.171 1.00 63.84 92 TYR A C 1
ATOM 723 O O . TYR A 1 92 ? 9.197 -7.176 2.979 1.00 63.84 92 TYR A O 1
ATOM 731 N N . ASN A 1 93 ? 10.397 -8.449 1.594 1.00 57.97 93 ASN A N 1
ATOM 732 C CA . ASN A 1 93 ? 9.709 -9.696 1.966 1.00 57.97 93 ASN A CA 1
ATOM 733 C C . ASN A 1 93 ? 10.153 -10.244 3.341 1.00 57.97 93 ASN A C 1
ATOM 735 O O . ASN A 1 93 ? 9.477 -11.100 3.900 1.00 57.97 93 ASN A O 1
ATOM 739 N N . ASP A 1 94 ? 11.258 -9.723 3.880 1.00 59.06 94 ASP A N 1
ATOM 740 C CA . ASP A 1 94 ? 11.847 -10.049 5.182 1.00 59.06 94 ASP A CA 1
ATOM 741 C C . ASP A 1 94 ? 11.986 -8.752 6.006 1.00 59.06 94 ASP A C 1
ATOM 743 O O . ASP A 1 94 ? 11.998 -7.668 5.409 1.00 59.06 94 ASP A O 1
ATOM 747 N N . PRO A 1 95 ? 12.113 -8.791 7.349 1.00 55.12 95 PRO A N 1
ATOM 748 C CA . PRO A 1 95 ? 12.482 -7.596 8.106 1.00 55.12 95 PRO A CA 1
ATOM 749 C C . PRO A 1 95 ? 13.735 -6.956 7.489 1.00 55.12 95 PRO A C 1
ATOM 751 O O . PRO A 1 95 ? 14.665 -7.685 7.121 1.00 55.12 95 PRO A O 1
ATOM 754 N N . PRO A 1 96 ? 13.773 -5.616 7.331 1.00 55.50 96 PRO A N 1
ATOM 755 C CA . PRO A 1 96 ? 14.910 -4.957 6.713 1.00 55.50 96 PRO A CA 1
ATOM 756 C C . PRO A 1 96 ? 16.179 -5.360 7.470 1.00 55.50 96 PRO A C 1
ATOM 758 O O . PRO A 1 96 ? 16.150 -5.428 8.706 1.00 55.50 96 PRO A O 1
ATOM 761 N N . PRO A 1 97 ? 17.289 -5.656 6.771 1.00 55.56 97 PRO A N 1
ATOM 762 C CA . PRO A 1 97 ? 18.539 -5.960 7.445 1.00 55.56 97 PRO A CA 1
ATOM 763 C C . PRO A 1 97 ? 18.857 -4.822 8.416 1.00 55.56 97 PRO A C 1
ATOM 765 O O . PRO A 1 97 ? 18.854 -3.652 8.032 1.00 55.56 97 PRO A O 1
ATOM 768 N N . THR A 1 98 ? 19.139 -5.171 9.674 1.00 55.16 98 THR A N 1
ATOM 769 C CA . THR A 1 98 ? 19.374 -4.234 10.790 1.00 55.16 98 THR A CA 1
ATOM 770 C C . THR A 1 98 ? 20.478 -3.207 10.521 1.00 55.16 98 THR A C 1
ATOM 772 O O . THR A 1 98 ? 20.609 -2.236 11.259 1.00 55.16 98 THR A O 1
ATOM 775 N N . GLU A 1 99 ? 21.273 -3.416 9.473 1.00 51.38 99 GLU A N 1
ATOM 776 C CA . GLU A 1 99 ? 22.427 -2.603 9.096 1.00 51.38 99 GLU A CA 1
ATOM 777 C C . GLU A 1 99 ? 22.156 -1.642 7.924 1.00 51.38 99 GLU A C 1
ATOM 779 O O . GLU A 1 99 ? 22.984 -0.776 7.651 1.00 51.38 99 GLU A O 1
ATOM 784 N N . SER A 1 100 ? 21.006 -1.731 7.241 1.00 53.28 100 SER A N 1
ATOM 785 C CA . SER A 1 100 ? 20.673 -0.826 6.134 1.00 53.28 100 SER A CA 1
ATOM 786 C C . SER A 1 100 ? 19.204 -0.414 6.168 1.00 53.28 100 SER A C 1
ATOM 788 O O . SER A 1 100 ? 18.354 -0.933 5.449 1.00 53.28 100 SER A O 1
ATOM 790 N N . CYS A 1 101 ? 18.914 0.599 6.983 1.00 55.94 101 CYS A N 1
ATOM 791 C CA . CYS A 1 101 ? 17.741 1.443 6.791 1.00 55.94 101 CYS A CA 1
ATOM 792 C C . CYS A 1 101 ? 18.034 2.368 5.604 1.00 55.94 101 CYS A C 1
ATOM 794 O O . CYS A 1 101 ? 18.311 3.541 5.793 1.00 55.94 101 CYS A O 1
ATOM 796 N N . SER A 1 102 ? 18.095 1.864 4.377 1.00 65.25 102 SER A N 1
ATOM 797 C CA . SER A 1 102 ? 18.277 2.697 3.181 1.00 65.25 102 SER A CA 1
ATOM 798 C C . SER A 1 102 ? 17.275 2.252 2.129 1.00 65.25 102 SER A C 1
ATOM 800 O O . SER A 1 102 ? 17.097 1.055 1.938 1.00 65.25 102 SER A O 1
ATOM 802 N N . PHE A 1 103 ? 16.606 3.201 1.468 1.00 69.25 103 PHE A N 1
ATOM 803 C CA . PHE A 1 103 ? 15.621 2.896 0.426 1.00 69.25 103 PHE A CA 1
ATOM 804 C C . PHE A 1 103 ? 16.276 2.038 -0.676 1.00 69.25 103 PHE A C 1
ATOM 806 O O . PHE A 1 103 ? 17.215 2.525 -1.315 1.00 69.25 103 PHE A O 1
ATOM 813 N N . PRO A 1 104 ? 15.840 0.782 -0.898 1.00 72.06 104 PRO A N 1
ATOM 814 C CA . PRO A 1 104 ? 16.466 -0.106 -1.861 1.00 72.06 104 PRO A CA 1
ATOM 815 C C . PRO A 1 104 ? 16.035 0.338 -3.264 1.00 72.06 104 PRO A C 1
ATOM 817 O O . PRO A 1 104 ? 14.849 0.296 -3.591 1.00 72.06 104 PRO A O 1
ATOM 820 N N . PRO A 1 105 ? 16.968 0.795 -4.113 1.00 71.19 105 PRO A N 1
ATOM 821 C CA . PRO A 1 105 ? 16.613 1.372 -5.401 1.00 71.19 105 PRO A CA 1
ATOM 822 C C . PRO A 1 105 ? 16.172 0.321 -6.423 1.00 71.19 105 PRO A C 1
ATOM 824 O O . PRO A 1 105 ? 15.774 0.687 -7.516 1.00 71.19 105 PRO A O 1
ATOM 827 N N . ASP A 1 106 ? 16.252 -0.972 -6.142 1.00 76.81 106 ASP A N 1
ATOM 828 C CA . ASP A 1 106 ? 15.890 -2.042 -7.071 1.00 76.81 106 ASP A CA 1
ATOM 829 C C . ASP A 1 106 ? 14.557 -2.716 -6.728 1.00 76.81 106 ASP A C 1
ATOM 831 O O . ASP A 1 106 ? 14.003 -3.378 -7.594 1.00 76.81 106 ASP A O 1
ATOM 835 N N . ARG A 1 107 ? 14.003 -2.515 -5.524 1.00 79.62 107 ARG A N 1
ATOM 836 C CA . ARG A 1 107 ? 12.792 -3.201 -5.042 1.00 79.62 107 ARG A CA 1
ATOM 837 C C . ARG A 1 107 ? 11.654 -2.225 -4.806 1.00 79.62 107 ARG A C 1
ATOM 839 O O . ARG A 1 107 ? 11.659 -1.513 -3.807 1.00 79.62 107 ARG A O 1
ATOM 846 N N . VAL A 1 108 ? 10.662 -2.216 -5.689 1.00 82.25 108 VAL A N 1
ATOM 847 C CA . VAL A 1 108 ? 9.530 -1.279 -5.620 1.00 82.25 108 VAL A CA 1
ATOM 848 C C . VAL A 1 108 ? 8.198 -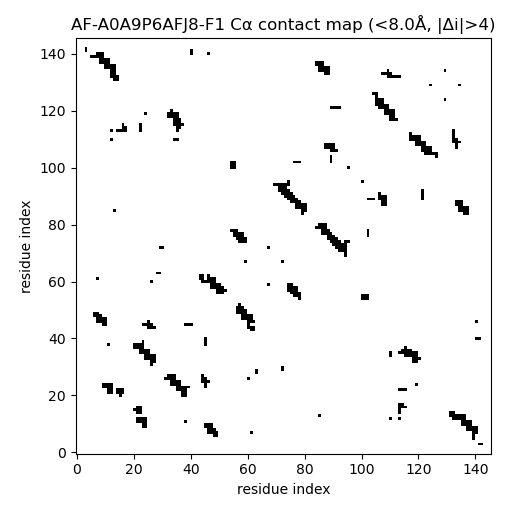2.004 -5.592 1.00 82.25 108 VAL A C 1
ATOM 850 O O . VAL A 1 108 ? 8.054 -3.096 -6.134 1.00 82.25 108 VAL A O 1
ATOM 853 N N . TRP A 1 109 ? 7.214 -1.385 -4.955 1.00 85.19 109 TRP A N 1
ATOM 854 C CA . TRP A 1 109 ? 5.827 -1.811 -5.035 1.00 85.19 109 TRP A CA 1
ATOM 855 C C . TRP A 1 109 ? 5.285 -1.584 -6.437 1.00 85.19 109 TRP A C 1
ATOM 857 O O . TRP A 1 109 ? 5.329 -0.465 -6.949 1.00 85.19 109 TRP A O 1
ATOM 867 N N . ASP A 1 110 ? 4.714 -2.633 -7.011 1.00 84.81 110 ASP A N 1
ATOM 868 C CA . ASP A 1 110 ? 4.017 -2.607 -8.285 1.00 84.81 110 ASP A CA 1
ATOM 869 C C . ASP A 1 110 ? 2.546 -2.970 -8.078 1.00 84.81 110 ASP A C 1
ATOM 871 O O . ASP A 1 110 ? 2.216 -4.016 -7.518 1.00 84.81 110 ASP A O 1
ATOM 875 N N . GLY A 1 111 ? 1.659 -2.097 -8.554 1.00 81.50 111 GLY A N 1
ATOM 876 C CA . GLY A 1 111 ? 0.221 -2.342 -8.628 1.00 81.50 111 GLY A CA 1
ATOM 877 C C . GLY A 1 111 ? -0.194 -3.320 -9.737 1.00 81.50 111 GLY A C 1
ATOM 878 O O . GLY A 1 111 ? -1.387 -3.489 -10.010 1.00 81.50 111 GLY A O 1
ATOM 879 N N . GLY A 1 112 ? 0.770 -3.906 -10.449 1.00 83.75 112 GLY A N 1
ATOM 880 C CA . GLY A 1 112 ? 0.546 -4.846 -11.535 1.00 83.75 112 GLY A CA 1
ATOM 881 C C . GLY A 1 112 ? -0.213 -4.189 -12.685 1.00 83.75 112 GLY A C 1
ATOM 882 O O . GLY A 1 112 ? 0.291 -3.299 -13.360 1.00 83.75 112 GLY A O 1
ATOM 883 N N . LYS A 1 113 ? -1.452 -4.631 -12.929 1.00 84.12 113 LYS A N 1
ATOM 884 C CA . LYS A 1 113 ? -2.300 -4.103 -14.016 1.00 84.12 113 LYS A CA 1
ATOM 885 C C . LYS A 1 113 ? -3.152 -2.896 -13.618 1.00 84.12 113 LYS A C 1
ATOM 887 O O . LYS A 1 113 ? -3.938 -2.453 -14.450 1.00 84.12 113 LYS A O 1
ATOM 892 N N . ALA A 1 114 ? -3.031 -2.400 -12.382 1.00 87.12 114 ALA A N 1
ATOM 893 C CA . ALA A 1 114 ? -3.875 -1.329 -11.850 1.00 87.12 114 ALA A CA 1
ATOM 894 C C . ALA A 1 114 ? -5.373 -1.601 -12.083 1.00 87.12 114 ALA A C 1
ATOM 896 O O . ALA A 1 114 ? -6.094 -0.818 -12.701 1.00 87.12 114 ALA A O 1
ATOM 897 N N . VAL A 1 115 ? -5.842 -2.754 -11.605 1.00 92.12 115 VAL A N 1
ATOM 898 C CA . VAL A 1 115 ? -7.258 -3.146 -11.619 1.00 92.12 115 VAL A CA 1
ATOM 899 C C . VAL A 1 115 ? -7.704 -3.515 -10.202 1.00 92.12 115 VAL A C 1
ATOM 901 O O . VAL A 1 115 ? -6.863 -3.964 -9.421 1.00 92.12 115 VAL A O 1
ATOM 904 N N . PRO A 1 116 ? -8.998 -3.365 -9.862 1.00 93.25 116 PRO A N 1
ATOM 905 C CA . PRO A 1 116 ? -9.540 -3.862 -8.599 1.00 93.25 116 PRO A CA 1
ATOM 906 C C . PRO A 1 116 ? -9.201 -5.339 -8.358 1.00 93.25 116 PRO A C 1
ATOM 908 O O . PRO A 1 116 ? -9.276 -6.159 -9.277 1.00 93.25 116 PRO A O 1
ATOM 911 N N . GLY A 1 117 ? -8.818 -5.667 -7.128 1.00 90.94 117 GLY A N 1
ATOM 912 C CA . GLY A 1 117 ? -8.379 -6.990 -6.695 1.00 90.94 117 GLY A CA 1
ATOM 913 C C . GLY A 1 117 ? -6.967 -7.393 -7.134 1.00 90.94 117 GLY A C 1
ATOM 914 O O . GLY A 1 117 ? -6.544 -8.502 -6.815 1.00 90.94 117 GLY A O 1
ATOM 915 N N . ALA A 1 118 ? -6.222 -6.550 -7.863 1.00 91.25 118 ALA A N 1
ATOM 916 C CA . ALA A 1 118 ? -4.838 -6.866 -8.219 1.00 91.25 118 ALA A CA 1
ATOM 917 C C . ALA A 1 118 ? -3.955 -6.908 -6.967 1.00 91.25 118 ALA A C 1
ATOM 919 O O . ALA A 1 118 ? -4.008 -5.995 -6.146 1.00 91.25 118 ALA A O 1
ATOM 920 N N . GLU A 1 119 ? -3.124 -7.938 -6.830 1.00 89.62 119 GLU A N 1
ATOM 921 C CA . GLU A 1 119 ? -2.144 -7.999 -5.746 1.00 89.62 119 GLU A CA 1
ATOM 922 C C . GLU A 1 119 ? -1.048 -6.948 -5.953 1.00 89.62 119 GLU A C 1
ATOM 924 O O . GLU A 1 119 ? -0.555 -6.762 -7.068 1.00 89.62 119 GLU A O 1
ATOM 929 N N . VAL A 1 120 ? -0.664 -6.275 -4.869 1.00 86.62 120 VAL A N 1
ATOM 930 C CA . VAL A 1 120 ? 0.522 -5.421 -4.843 1.00 86.62 120 VAL A CA 1
ATOM 931 C C . VAL A 1 120 ? 1.725 -6.314 -4.585 1.00 86.62 120 VAL A C 1
ATOM 933 O O . VAL A 1 120 ? 1.817 -6.986 -3.556 1.00 86.62 120 VAL A O 1
ATOM 936 N N . THR A 1 121 ? 2.653 -6.324 -5.533 1.00 85.94 121 THR A N 1
ATOM 937 C CA . THR A 1 121 ? 3.862 -7.148 -5.473 1.00 85.94 121 THR A CA 1
ATOM 938 C C . THR A 1 121 ? 5.097 -6.280 -5.306 1.00 85.94 121 THR A C 1
ATOM 940 O O . THR A 1 121 ? 5.109 -5.126 -5.726 1.00 85.94 121 THR A O 1
ATOM 943 N N . ILE A 1 122 ? 6.165 -6.841 -4.741 1.00 80.50 122 ILE A N 1
ATOM 944 C CA . ILE A 1 122 ? 7.489 -6.217 -4.791 1.00 80.50 122 ILE A CA 1
ATOM 945 C C . ILE A 1 122 ? 8.178 -6.709 -6.059 1.00 80.50 122 ILE A C 1
ATOM 947 O O . ILE A 1 122 ? 8.522 -7.888 -6.154 1.00 80.50 122 ILE A O 1
ATOM 951 N N . ASP A 1 123 ? 8.372 -5.811 -7.018 1.00 79.12 123 ASP A N 1
ATOM 952 C CA . ASP A 1 123 ? 9.113 -6.105 -8.237 1.00 79.12 123 ASP A CA 1
ATOM 953 C C . ASP A 1 123 ? 10.580 -5.683 -8.092 1.00 79.12 123 ASP A C 1
ATOM 955 O O . ASP A 1 123 ? 10.898 -4.683 -7.440 1.00 79.12 123 ASP A O 1
ATOM 959 N N . THR A 1 124 ? 11.474 -6.467 -8.697 1.00 77.19 124 THR A N 1
ATOM 960 C CA . THR A 1 124 ? 12.896 -6.135 -8.795 1.00 77.19 124 THR A CA 1
ATOM 961 C C . THR A 1 124 ? 13.171 -5.582 -10.182 1.00 77.19 124 THR A C 1
ATOM 963 O O . THR A 1 124 ? 13.270 -6.344 -11.144 1.00 77.19 124 THR A O 1
ATOM 966 N N . VAL A 1 125 ? 13.307 -4.264 -10.300 1.00 69.75 125 VAL A N 1
ATOM 967 C CA . VAL A 1 125 ? 13.471 -3.610 -11.605 1.00 69.75 125 VAL A CA 1
ATOM 968 C C . VAL A 1 125 ? 14.818 -2.895 -11.729 1.00 69.75 125 VAL A C 1
ATOM 970 O O . VAL A 1 125 ? 15.346 -2.383 -10.737 1.00 69.75 125 VAL A O 1
ATOM 973 N N . PRO A 1 126 ? 15.397 -2.834 -12.946 1.00 67.00 126 PRO A N 1
ATOM 974 C CA . PRO A 1 126 ? 16.547 -1.978 -13.216 1.00 67.00 126 PRO A CA 1
ATOM 975 C C . PRO A 1 126 ? 16.207 -0.519 -12.890 1.00 67.00 126 PRO A C 1
ATOM 977 O O . PRO A 1 126 ? 15.062 -0.101 -13.048 1.00 67.00 126 PRO A O 1
ATOM 980 N N . MET A 1 127 ? 17.206 0.240 -12.419 1.00 61.12 127 MET A N 1
ATOM 981 C CA . MET A 1 127 ? 16.993 1.509 -11.706 1.00 61.12 127 MET A CA 1
ATOM 982 C C . MET A 1 127 ? 16.053 2.495 -12.417 1.00 61.12 127 MET A C 1
ATOM 984 O O . MET A 1 127 ? 15.317 3.168 -11.705 1.00 61.12 127 MET A O 1
ATOM 988 N N . GLU A 1 128 ? 16.020 2.555 -13.757 1.00 67.19 128 GLU A N 1
ATOM 989 C CA . GLU A 1 128 ? 15.094 3.392 -14.537 1.00 67.19 128 GLU A CA 1
ATOM 990 C C . GLU A 1 128 ? 14.900 2.874 -15.984 1.00 67.19 128 GLU A C 1
ATOM 992 O O . GLU A 1 128 ? 15.807 2.225 -16.520 1.00 67.19 128 GLU A O 1
ATOM 997 N N . PRO A 1 129 ? 13.774 3.203 -16.661 1.00 65.62 129 PRO A N 1
ATOM 998 C CA . PRO A 1 129 ? 12.619 3.966 -16.166 1.00 65.62 129 PRO A CA 1
ATOM 999 C C . PRO A 1 129 ? 11.579 3.094 -15.441 1.00 65.62 129 PRO A C 1
ATOM 1001 O O . PRO A 1 129 ? 11.320 1.958 -15.837 1.00 65.62 129 PRO A O 1
ATOM 1004 N N . ARG A 1 130 ? 10.941 3.655 -14.404 1.00 71.81 130 ARG A N 1
ATOM 1005 C CA . ARG A 1 130 ? 9.832 3.010 -13.678 1.00 71.81 130 ARG A CA 1
ATOM 1006 C C . ARG A 1 130 ? 8.553 2.971 -14.505 1.00 71.81 130 ARG A C 1
ATOM 1008 O O . ARG A 1 130 ? 8.254 3.909 -15.248 1.00 71.81 130 ARG A O 1
ATOM 1015 N N . SER A 1 131 ? 7.755 1.924 -14.305 1.00 79.25 131 SER A N 1
ATOM 1016 C CA . SER A 1 131 ? 6.369 1.893 -14.782 1.00 79.25 131 SER A CA 1
ATOM 1017 C C . SER A 1 131 ? 5.508 2.863 -13.969 1.00 79.25 131 SER A C 1
ATOM 1019 O O . SER A 1 131 ? 5.711 3.040 -12.770 1.00 79.25 131 SER A O 1
ATOM 1021 N N . PHE A 1 132 ? 4.484 3.459 -14.584 1.00 79.69 132 PHE A N 1
ATOM 1022 C CA . PHE A 1 132 ? 3.536 4.306 -13.852 1.00 79.69 132 PHE A CA 1
ATOM 1023 C C . PHE A 1 132 ? 2.744 3.542 -12.777 1.00 79.69 132 PHE A C 1
ATOM 1025 O O . PHE A 1 132 ? 2.286 4.164 -11.822 1.00 79.69 132 PHE A O 1
ATOM 1032 N N . THR A 1 133 ? 2.616 2.216 -12.900 1.00 82.62 133 THR A N 1
ATOM 1033 C CA . THR A 1 133 ? 1.983 1.336 -11.897 1.00 82.62 133 THR A CA 1
ATOM 1034 C C . THR A 1 133 ? 2.827 1.165 -10.634 1.00 82.62 133 THR A C 1
ATOM 1036 O O . THR A 1 133 ? 2.313 0.682 -9.628 1.00 82.62 133 THR A O 1
ATOM 1039 N N . GLN A 1 134 ? 4.091 1.599 -10.672 1.00 84.25 134 GLN A N 1
ATOM 1040 C CA . GLN A 1 134 ? 5.048 1.551 -9.563 1.00 84.25 134 GLN A CA 1
ATOM 1041 C C . GLN A 1 134 ? 5.149 2.887 -8.811 1.00 84.25 134 GLN A C 1
ATOM 1043 O O . GLN A 1 134 ? 5.955 3.036 -7.893 1.00 84.25 134 GLN A O 1
ATOM 1048 N N . LEU A 1 135 ? 4.348 3.879 -9.211 1.00 84.81 135 LEU A N 1
ATOM 1049 C CA . LEU A 1 135 ? 4.319 5.207 -8.612 1.00 84.81 135 LEU A CA 1
ATOM 1050 C C . LEU A 1 135 ? 3.043 5.393 -7.798 1.00 84.81 135 LEU A C 1
ATOM 1052 O O . LEU A 1 135 ? 1.952 4.997 -8.219 1.00 84.81 135 LEU A O 1
ATOM 1056 N N . TRP A 1 136 ? 3.183 6.051 -6.651 1.00 87.94 136 TRP A N 1
ATOM 1057 C CA . TRP A 1 136 ? 2.134 6.149 -5.644 1.00 87.94 136 TRP A CA 1
ATOM 1058 C C . TRP A 1 136 ? 1.923 7.596 -5.203 1.00 87.94 136 TRP A C 1
ATOM 1060 O O . TRP A 1 136 ? 2.826 8.428 -5.267 1.00 87.94 136 TRP A O 1
ATOM 1070 N N . VAL A 1 137 ? 0.712 7.900 -4.748 1.00 88.38 137 VAL A N 1
ATOM 1071 C CA . VAL A 1 137 ? 0.325 9.189 -4.172 1.00 88.38 137 VAL A CA 1
ATOM 1072 C C . VAL A 1 137 ? -0.155 8.951 -2.748 1.00 88.38 137 VAL A C 1
ATOM 1074 O O . VAL A 1 137 ? -1.039 8.125 -2.520 1.00 88.38 137 VAL A O 1
ATOM 1077 N N . LEU A 1 138 ? 0.406 9.691 -1.793 1.00 85.81 138 LEU A N 1
ATOM 1078 C CA . LEU A 1 138 ? -0.039 9.680 -0.400 1.00 85.81 138 LEU A CA 1
ATOM 1079 C C . LEU A 1 138 ? -0.982 10.864 -0.179 1.00 85.81 138 LEU A C 1
ATOM 1081 O O . LEU A 1 138 ? -0.562 12.020 -0.258 1.00 85.81 138 LEU A O 1
ATOM 1085 N N . LYS A 1 139 ? -2.257 10.582 0.099 1.00 85.00 139 LYS A N 1
ATOM 1086 C CA . LYS A 1 139 ? -3.278 11.601 0.393 1.00 85.00 139 LYS A CA 1
ATOM 1087 C C . LYS A 1 139 ? -3.661 11.510 1.868 1.00 85.00 139 LYS A C 1
ATOM 1089 O O . LYS A 1 139 ? -4.057 10.441 2.322 1.00 85.00 139 LYS A O 1
ATOM 1094 N N . GLY A 1 140 ? -3.572 12.620 2.604 1.00 80.81 140 GLY A N 1
ATOM 1095 C CA . GLY A 1 140 ? -4.015 12.677 4.001 1.00 80.81 140 GLY A CA 1
ATOM 1096 C C . GLY A 1 140 ? -5.474 12.233 4.140 1.00 80.81 140 GLY A C 1
ATOM 1097 O O . GLY A 1 140 ? -6.328 12.672 3.364 1.00 80.81 140 GLY A O 1
ATOM 1098 N N . ALA A 1 141 ? -5.745 11.346 5.096 1.00 73.75 141 ALA A N 1
ATOM 1099 C CA . ALA A 1 141 ? -7.093 10.857 5.348 1.00 73.75 141 ALA A CA 1
ATOM 1100 C C . ALA A 1 141 ? -7.887 11.921 6.119 1.00 73.75 141 ALA A C 1
ATOM 1102 O O . ALA A 1 141 ? -7.441 12.405 7.161 1.00 73.75 141 ALA A O 1
ATOM 1103 N N . ILE A 1 142 ? -9.066 12.289 5.616 1.00 62.59 142 ILE A N 1
ATOM 1104 C CA . ILE A 1 142 ? -10.024 13.103 6.367 1.00 62.59 142 ILE A CA 1
ATOM 1105 C C . ILE A 1 142 ? -10.923 12.115 7.104 1.00 62.59 142 ILE A C 1
ATOM 1107 O O . ILE A 1 142 ? -11.897 11.626 6.542 1.00 62.59 142 ILE A O 1
ATOM 1111 N N . LEU A 1 143 ? -10.574 11.784 8.347 1.00 56.50 143 LEU A N 1
ATOM 1112 C CA . LEU A 1 143 ? -11.476 11.020 9.203 1.00 56.50 143 LEU A CA 1
ATOM 1113 C C . LEU A 1 143 ? -12.643 11.940 9.569 1.00 56.50 143 LEU A C 1
ATOM 1115 O O . LEU A 1 143 ? -12.450 12.936 10.268 1.00 56.50 143 LEU A O 1
ATOM 1119 N N . GLY A 1 144 ? -13.827 11.656 9.027 1.00 45.81 144 GLY A N 1
ATOM 1120 C CA . GLY A 1 144 ? -15.042 12.392 9.357 1.00 45.81 144 GLY A CA 1
ATOM 1121 C C . GLY A 1 144 ? -15.320 12.317 10.858 1.00 45.81 144 GLY A C 1
ATOM 1122 O O . GLY A 1 144 ? -15.259 11.240 11.447 1.00 45.81 144 GLY A O 1
ATOM 1123 N N . GLU A 1 145 ? -15.600 13.462 11.480 1.00 36.81 145 GLU A N 1
ATOM 1124 C CA . GLU A 1 145 ? -16.108 13.512 12.851 1.00 36.81 145 GLU A CA 1
ATOM 1125 C C . GLU A 1 145 ? -17.471 12.797 12.895 1.00 36.81 145 GLU A C 1
ATOM 1127 O O . GLU A 1 145 ? -18.398 13.193 12.184 1.00 36.81 145 GLU A O 1
ATOM 1132 N N . ALA A 1 146 ? -17.571 11.739 13.702 1.00 35.56 146 ALA A N 1
ATOM 1133 C CA . ALA A 1 146 ? -18.836 11.132 14.113 1.00 35.56 146 ALA A CA 1
ATOM 1134 C C . ALA A 1 146 ? -19.268 11.691 15.474 1.00 35.56 146 ALA A C 1
ATOM 1136 O O . ALA A 1 146 ? -18.381 11.867 16.345 1.00 35.56 146 ALA A O 1
#

Sequence (146 aa):
MASVPHNIFVIINRVLSPNNERLAVEYKGLDKNLTLEPLDEGNDNQLWVIKSPNEPTTIVPLLAGDEQAAQNLQFVLAKKLEKPEEWELAGYNDPPPTESCSFPPDRVWDGGKAVPGAEVTIDTVPMEPRSFTQLWVLKGAILGE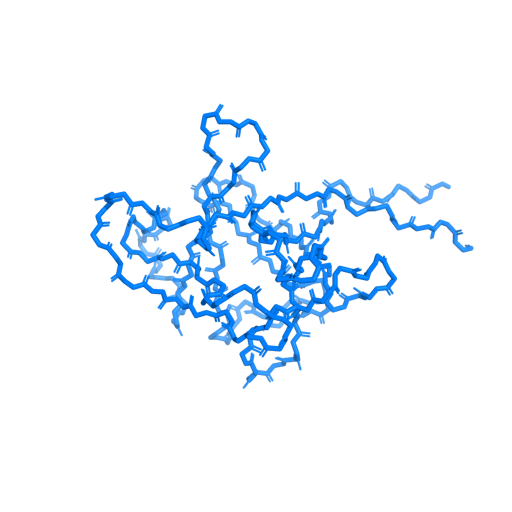A

Mean predicted aligned error: 8.64 Å